Protein AF-G3EQ66-F1 (afdb_monomer)

Organism: Microtus arvalis (NCBI:txid47230)

Structure (mmCIF, N/CA/C/O backbone):
data_AF-G3EQ66-F1
#
_entry.id   AF-G3EQ66-F1
#
loop_
_atom_site.group_PDB
_atom_site.id
_atom_site.type_symbol
_atom_site.label_atom_id
_atom_site.label_alt_id
_atom_site.label_comp_id
_atom_site.label_asym_id
_atom_site.label_entity_id
_atom_site.label_seq_id
_atom_site.pdbx_PDB_ins_code
_atom_site.Cartn_x
_atom_site.Cartn_y
_atom_site.Cartn_z
_atom_site.occupancy
_atom_site.B_iso_or_equiv
_atom_site.auth_seq_id
_atom_site.auth_comp_id
_atom_site.auth_asym_id
_atom_site.auth_atom_id
_atom_site.pdbx_PDB_model_num
ATOM 1 N N . VAL A 1 1 ? -17.341 16.687 10.532 1.00 65.81 1 VAL A N 1
ATOM 2 C CA . VAL A 1 1 ? -16.491 15.711 11.253 1.00 65.81 1 VAL A CA 1
ATOM 3 C C . VAL A 1 1 ? -16.289 14.460 10.407 1.00 65.81 1 VAL A C 1
ATOM 5 O O . VAL A 1 1 ? -15.207 14.337 9.865 1.00 65.81 1 VAL A O 1
ATOM 8 N N . VAL A 1 2 ? -17.325 13.648 10.142 1.00 79.19 2 VAL A N 1
ATOM 9 C CA . VAL A 1 2 ? -17.223 12.411 9.323 1.00 79.19 2 VAL A CA 1
ATOM 10 C C . VAL A 1 2 ? -16.559 12.620 7.951 1.00 79.19 2 VAL A C 1
ATOM 12 O O . VAL A 1 2 ? -15.586 11.943 7.639 1.00 79.19 2 VAL A O 1
ATOM 15 N N . ILE A 1 3 ? -17.031 13.592 7.158 1.00 85.88 3 ILE A N 1
ATOM 16 C CA . ILE A 1 3 ? -16.453 13.891 5.830 1.00 85.88 3 ILE A CA 1
ATOM 17 C C . ILE A 1 3 ? -14.982 14.320 5.946 1.00 85.88 3 ILE A C 1
ATOM 19 O O . ILE A 1 3 ? -14.160 13.924 5.131 1.00 85.88 3 ILE A O 1
ATOM 23 N N . GLY A 1 4 ? -14.640 15.087 6.987 1.00 91.62 4 GLY A N 1
ATOM 24 C CA . GLY A 1 4 ? -13.275 15.567 7.207 1.00 91.62 4 GLY A CA 1
ATOM 25 C C . GLY A 1 4 ? -12.301 14.425 7.481 1.00 91.62 4 GLY A C 1
ATOM 26 O O . GLY A 1 4 ? -11.287 14.323 6.803 1.00 91.62 4 GLY A O 1
ATOM 27 N N . SER A 1 5 ? -12.641 13.521 8.406 1.00 92.50 5 SER A N 1
ATOM 28 C CA . SER A 1 5 ? -11.792 12.365 8.722 1.00 92.50 5 SER A CA 1
ATOM 29 C C . SER A 1 5 ? -11.633 11.417 7.525 1.00 92.50 5 SER A C 1
ATOM 31 O O . SER A 1 5 ? -10.549 10.877 7.315 1.00 92.50 5 SER A O 1
ATOM 33 N N . GLY A 1 6 ? -12.686 11.246 6.715 1.00 95.62 6 GLY A N 1
ATOM 34 C CA . GLY A 1 6 ? -12.624 10.469 5.474 1.00 95.62 6 GLY A CA 1
ATOM 35 C C . GLY A 1 6 ? -11.639 11.054 4.459 1.00 95.62 6 GLY A C 1
ATOM 36 O O . GLY A 1 6 ? -10.750 10.339 4.004 1.00 95.62 6 GLY A O 1
ATOM 37 N N . LEU A 1 7 ? -11.745 12.357 4.176 1.00 96.69 7 LEU A N 1
ATOM 38 C CA . LEU A 1 7 ? -10.842 13.057 3.254 1.00 96.69 7 LEU A CA 1
ATOM 39 C C . LEU A 1 7 ? -9.388 13.023 3.741 1.00 96.69 7 LEU A C 1
ATOM 41 O O . LEU A 1 7 ? -8.489 12.719 2.969 1.00 96.69 7 LEU A O 1
ATOM 45 N N . THR A 1 8 ? -9.140 13.257 5.033 1.00 97.12 8 THR A N 1
ATOM 46 C CA . THR A 1 8 ? -7.769 13.206 5.569 1.00 97.12 8 THR A CA 1
ATOM 47 C C . THR A 1 8 ? -7.164 11.802 5.481 1.00 97.12 8 THR A C 1
ATOM 49 O O . THR A 1 8 ? -5.968 11.667 5.232 1.00 97.12 8 THR A O 1
ATOM 52 N N . MET A 1 9 ? -7.961 10.745 5.675 1.00 98.00 9 MET A N 1
ATOM 53 C CA . MET A 1 9 ? -7.466 9.376 5.507 1.00 98.00 9 MET A CA 1
ATOM 54 C C . MET A 1 9 ? -7.151 9.082 4.038 1.00 98.00 9 MET A C 1
ATOM 56 O O . MET A 1 9 ? -6.113 8.496 3.745 1.00 98.00 9 MET A O 1
ATOM 60 N N . GLU A 1 10 ? -8.021 9.508 3.122 1.00 97.75 10 GLU A N 1
ATOM 61 C CA . GLU A 1 10 ? -7.807 9.390 1.678 1.00 97.75 10 GLU A CA 1
ATOM 62 C C . GLU A 1 10 ? -6.512 10.084 1.236 1.00 97.75 10 GLU A C 1
ATOM 64 O O . GLU A 1 10 ? -5.686 9.462 0.569 1.00 97.75 10 GLU A O 1
ATOM 69 N N . GLU A 1 11 ? -6.274 11.315 1.691 1.00 97.56 11 GLU A N 1
ATOM 70 C CA . GLU A 1 11 ? -5.025 12.044 1.439 1.00 97.56 11 GLU A CA 1
ATOM 71 C C . GLU A 1 11 ? -3.794 11.263 1.921 1.00 97.56 11 GLU A C 1
ATOM 73 O O . GLU A 1 11 ? -2.813 11.145 1.190 1.00 97.56 11 GLU A O 1
ATOM 78 N N . MET A 1 12 ? -3.840 10.685 3.128 1.00 97.94 12 MET A N 1
ATOM 79 C CA . MET A 1 12 ? -2.727 9.883 3.652 1.00 97.94 12 MET A CA 1
ATOM 80 C C . MET A 1 12 ? -2.496 8.599 2.848 1.00 97.94 12 MET A C 1
ATOM 82 O O . MET A 1 12 ? -1.346 8.195 2.668 1.00 97.94 12 MET A O 1
ATOM 86 N N . ILE A 1 13 ? -3.564 7.954 2.368 1.00 98.44 13 ILE A N 1
ATOM 87 C CA . ILE A 1 13 ? -3.478 6.754 1.524 1.00 98.44 13 ILE A CA 1
ATOM 88 C C . ILE A 1 13 ? -2.739 7.069 0.228 1.00 98.44 13 ILE A C 1
ATOM 90 O O . ILE A 1 13 ? -1.791 6.356 -0.103 1.00 98.44 13 ILE A O 1
ATOM 94 N N . PHE A 1 14 ? -3.140 8.129 -0.475 1.00 97.81 14 PHE A N 1
ATOM 95 C CA . PHE A 1 14 ? -2.478 8.525 -1.716 1.00 97.81 14 PHE A CA 1
ATOM 96 C C . PHE A 1 14 ? -1.046 9.003 -1.468 1.00 97.81 14 PHE A C 1
ATOM 98 O O . PHE A 1 14 ? -0.145 8.561 -2.170 1.00 97.81 14 PHE A O 1
ATOM 105 N N . GLU A 1 15 ? -0.789 9.766 -0.399 1.00 97.06 15 GLU A N 1
ATOM 106 C CA . GLU A 1 15 ? 0.575 10.170 -0.030 1.00 97.06 15 GLU A CA 1
ATOM 107 C C . GLU A 1 15 ? 1.502 8.958 0.162 1.00 97.06 15 GLU A C 1
ATOM 109 O O . GLU A 1 15 ? 2.620 8.953 -0.359 1.00 97.06 15 GLU A O 1
ATOM 114 N N . VAL A 1 16 ? 1.052 7.907 0.861 1.00 98.12 16 VAL A N 1
ATOM 115 C CA . VAL A 1 16 ? 1.840 6.674 1.030 1.00 98.12 16 VAL A CA 1
ATOM 116 C C . VAL A 1 16 ? 2.021 5.934 -0.294 1.00 98.12 16 VAL A C 1
ATOM 118 O O . VAL A 1 16 ? 3.128 5.473 -0.585 1.00 98.12 16 VAL A O 1
ATOM 121 N N . ALA A 1 17 ? 0.953 5.813 -1.083 1.00 98.25 17 ALA A N 1
ATOM 122 C CA . ALA A 1 17 ? 0.974 5.122 -2.365 1.00 98.25 17 ALA A CA 1
ATOM 123 C C . ALA A 1 17 ? 1.969 5.783 -3.340 1.00 98.25 17 ALA A C 1
ATOM 125 O O . ALA A 1 17 ? 2.845 5.108 -3.886 1.00 98.25 17 ALA A O 1
ATOM 126 N N . ASP A 1 18 ? 1.898 7.105 -3.483 1.00 96.62 1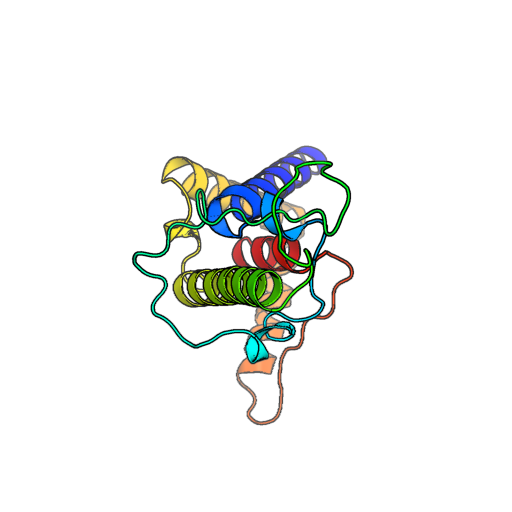8 ASP A N 1
ATOM 127 C CA . ASP A 1 18 ? 2.751 7.891 -4.372 1.00 96.62 18 ASP A CA 1
ATOM 128 C C . ASP A 1 18 ? 4.202 7.932 -3.906 1.00 96.62 18 ASP A C 1
ATOM 130 O O . ASP A 1 18 ? 5.120 7.692 -4.690 1.00 96.62 18 ASP A O 1
ATOM 134 N N . THR A 1 19 ? 4.421 8.218 -2.621 1.00 96.25 19 THR A N 1
ATOM 135 C CA . THR A 1 19 ? 5.769 8.493 -2.101 1.00 96.25 19 THR A CA 1
ATOM 136 C C . THR A 1 19 ? 6.589 7.221 -1.919 1.00 96.25 19 THR A C 1
ATOM 138 O O . THR A 1 19 ? 7.813 7.244 -2.058 1.00 96.25 19 THR A O 1
ATOM 141 N N . HIS A 1 20 ? 5.940 6.109 -1.566 1.00 96.94 20 HIS A N 1
ATOM 142 C CA . HIS A 1 20 ? 6.645 4.900 -1.137 1.00 96.94 20 HIS A CA 1
ATOM 143 C C . HIS A 1 20 ? 6.349 3.671 -1.986 1.00 96.94 20 HIS A C 1
ATOM 145 O O . HIS A 1 20 ? 7.168 2.755 -1.994 1.00 96.94 20 HIS A O 1
ATOM 151 N N . LEU A 1 21 ? 5.207 3.616 -2.674 1.00 98.06 21 LEU A N 1
ATOM 152 C CA . LEU A 1 21 ? 4.751 2.399 -3.349 1.00 98.06 21 LEU A CA 1
ATOM 153 C C . LEU A 1 21 ? 4.653 2.552 -4.871 1.00 98.06 21 LEU A C 1
ATOM 155 O O . LEU A 1 21 ? 4.019 1.725 -5.518 1.00 98.06 21 LEU A O 1
ATOM 159 N N . PHE A 1 22 ? 5.323 3.560 -5.437 1.00 97.75 22 PHE A N 1
ATOM 160 C CA . PHE A 1 22 ? 5.433 3.767 -6.884 1.00 97.75 22 PHE A CA 1
ATOM 161 C C . PHE A 1 22 ? 4.078 3.926 -7.587 1.00 97.75 22 PHE A C 1
ATOM 163 O O . PHE A 1 22 ? 3.950 3.538 -8.743 1.00 97.75 22 PHE A O 1
ATOM 170 N N . PHE A 1 23 ? 3.059 4.478 -6.920 1.00 97.38 23 PHE A N 1
ATOM 171 C CA . PHE A 1 23 ? 1.719 4.545 -7.511 1.00 97.38 23 PHE A CA 1
ATOM 172 C C . PHE A 1 23 ? 1.691 5.315 -8.838 1.00 97.38 23 PHE A C 1
ATOM 174 O O . PHE A 1 23 ? 1.184 4.778 -9.814 1.00 97.38 23 PHE A O 1
ATOM 181 N N . ASN A 1 24 ? 2.364 6.468 -8.923 1.00 95.31 24 ASN A N 1
ATOM 182 C CA . ASN A 1 24 ? 2.529 7.211 -10.183 1.00 95.31 24 ASN A CA 1
ATOM 183 C C . ASN A 1 24 ? 3.107 6.375 -11.343 1.00 95.31 24 ASN A C 1
ATOM 185 O O . ASN A 1 24 ? 2.770 6.606 -12.500 1.00 95.31 24 ASN A O 1
ATOM 189 N N . ASP A 1 25 ? 3.989 5.415 -11.048 1.00 95.94 25 ASP A N 1
ATOM 190 C CA . ASP A 1 25 ? 4.565 4.533 -12.066 1.00 95.94 25 ASP A CA 1
ATOM 191 C C . ASP A 1 25 ? 3.605 3.379 -12.408 1.00 95.94 25 ASP A C 1
ATOM 193 O O . ASP A 1 25 ? 3.556 2.925 -13.549 1.00 95.94 25 ASP A O 1
ATOM 197 N N . LEU A 1 26 ? 2.870 2.873 -11.415 1.00 97.00 26 LEU A N 1
ATOM 198 C CA . LEU A 1 26 ? 2.124 1.615 -11.493 1.00 97.00 26 LEU A CA 1
ATOM 199 C C . LEU A 1 26 ? 0.630 1.779 -11.805 1.00 97.00 26 LEU A C 1
ATOM 201 O O . LEU A 1 26 ? -0.005 0.790 -12.152 1.00 97.00 26 LEU A O 1
ATOM 205 N N . GLU A 1 27 ? 0.067 2.985 -11.718 1.00 95.50 27 GLU A N 1
ATOM 206 C CA . GLU A 1 27 ? -1.376 3.241 -11.865 1.00 95.50 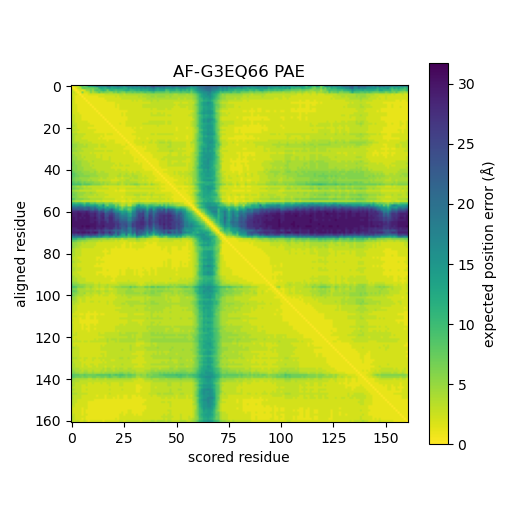27 GLU A CA 1
ATOM 207 C C . GLU A 1 27 ? -1.960 2.689 -13.179 1.00 95.50 27 GLU A C 1
ATOM 209 O O . GLU A 1 27 ? -3.003 2.036 -13.182 1.00 95.50 2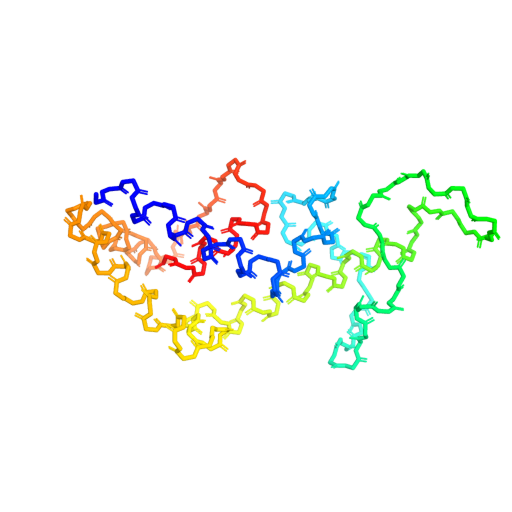7 GLU A O 1
ATOM 214 N N . GLU A 1 28 ? -1.274 2.903 -14.304 1.00 93.31 28 GLU A N 1
ATOM 215 C CA . GLU A 1 28 ? -1.748 2.464 -15.626 1.00 93.31 28 GLU A CA 1
ATOM 216 C C . GLU A 1 28 ? -1.419 0.995 -15.944 1.00 93.31 28 GLU A C 1
ATOM 218 O O . GLU A 1 28 ? -1.903 0.445 -16.935 1.00 93.31 28 GLU A O 1
ATOM 223 N N . CYS A 1 29 ? -0.605 0.344 -15.111 1.00 94.38 29 CYS A N 1
ATOM 224 C CA . CYS A 1 29 ? -0.175 -1.042 -15.286 1.00 94.38 29 CYS A CA 1
ATOM 225 C C . CYS A 1 29 ? -0.357 -1.875 -14.009 1.00 94.38 29 CYS A C 1
ATOM 227 O O . CYS A 1 29 ? 0.451 -2.762 -13.713 1.00 94.38 29 CYS A O 1
ATOM 229 N N . ASP A 1 30 ? -1.438 -1.598 -13.274 1.00 95.00 30 ASP A N 1
ATOM 230 C CA . ASP A 1 30 ? -1.755 -2.274 -12.019 1.00 95.00 30 ASP A CA 1
ATOM 231 C C . ASP A 1 30 ? -1.914 -3.795 -12.197 1.00 95.00 30 ASP A C 1
ATOM 233 O O . ASP A 1 30 ? -2.284 -4.291 -13.266 1.00 95.00 30 ASP A O 1
ATOM 237 N N . GLN A 1 31 ? -1.636 -4.542 -11.132 1.00 96.94 31 GLN A N 1
ATOM 238 C CA . GLN A 1 31 ? -1.673 -6.005 -11.110 1.00 96.94 31 GLN A CA 1
ATOM 239 C C . GLN A 1 31 ? -2.720 -6.498 -10.117 1.00 96.94 31 GLN A C 1
ATOM 241 O O . GLN A 1 31 ? -3.049 -5.822 -9.146 1.00 96.94 31 GLN A O 1
ATOM 246 N N . VAL A 1 32 ? -3.230 -7.712 -10.329 1.00 97.06 32 VAL A N 1
ATOM 247 C CA . VAL A 1 32 ? -4.240 -8.301 -9.437 1.00 97.06 32 VAL A CA 1
ATOM 248 C C . VAL A 1 32 ? -3.588 -8.814 -8.151 1.00 97.06 32 VAL A C 1
ATOM 250 O O . VAL A 1 32 ? -4.174 -8.723 -7.070 1.00 97.06 32 VAL A O 1
ATOM 253 N N . HIS A 1 33 ? -2.362 -9.326 -8.250 1.00 97.50 33 HIS A N 1
ATOM 254 C CA . HIS A 1 33 ? -1.568 -9.816 -7.135 1.00 97.50 33 HIS A CA 1
ATOM 255 C C . HIS A 1 33 ? -0.106 -9.354 -7.244 1.00 97.50 33 HIS A C 1
ATOM 257 O O . HIS A 1 33 ? 0.465 -9.251 -8.326 1.00 97.50 33 HIS A O 1
ATOM 263 N N . VAL A 1 34 ? 0.542 -9.123 -6.096 1.00 96.88 34 VAL A N 1
ATOM 264 C CA . VAL A 1 34 ? 1.913 -8.569 -6.019 1.00 96.88 34 VAL A CA 1
ATOM 265 C C . VAL A 1 34 ? 2.983 -9.467 -6.663 1.00 96.88 34 VAL A C 1
ATOM 267 O O . VAL A 1 34 ? 4.070 -9.005 -6.991 1.00 96.88 34 VAL A O 1
ATOM 270 N N . GLU A 1 35 ? 2.674 -10.750 -6.851 1.00 96.19 35 GLU A N 1
ATOM 271 C CA . GLU A 1 35 ? 3.571 -11.750 -7.451 1.00 96.19 35 GLU A CA 1
ATOM 272 C C . GLU A 1 35 ? 3.307 -12.006 -8.944 1.00 96.19 35 GLU A C 1
ATOM 274 O O . GLU A 1 35 ? 4.021 -12.810 -9.540 1.00 96.19 35 GLU A O 1
ATOM 279 N N . ASP A 1 36 ? 2.310 -11.363 -9.563 1.00 97.12 36 ASP A N 1
ATOM 280 C CA . ASP A 1 36 ? 1.882 -11.700 -10.935 1.00 97.12 36 ASP A CA 1
ATOM 281 C C . ASP A 1 36 ? 2.996 -11.519 -11.978 1.00 97.12 36 ASP A C 1
ATOM 283 O O . ASP A 1 36 ? 3.048 -12.242 -12.970 1.00 97.12 36 ASP A O 1
ATOM 287 N N . VAL A 1 37 ? 3.926 -10.598 -11.722 1.00 96.19 37 VAL A N 1
ATOM 288 C CA . VAL A 1 37 ? 5.070 -10.288 -12.596 1.00 96.19 37 VAL A CA 1
ATOM 289 C C . VAL A 1 37 ? 6.405 -10.801 -12.047 1.00 96.19 37 VAL A C 1
ATOM 291 O O . VAL A 1 37 ? 7.469 -10.474 -12.568 1.00 96.19 37 VAL A O 1
ATOM 294 N N . ALA A 1 38 ? 6.391 -11.613 -10.984 1.00 95.94 38 ALA A N 1
ATOM 295 C CA . ALA A 1 38 ? 7.616 -12.062 -10.319 1.00 95.94 38 ALA A CA 1
ATOM 296 C C . ALA A 1 38 ? 8.509 -12.940 -11.215 1.00 95.94 38 ALA A C 1
ATOM 298 O O . ALA A 1 38 ? 9.714 -13.016 -10.985 1.00 95.94 38 ALA A O 1
ATOM 299 N N . SER A 1 39 ? 7.950 -13.580 -12.249 1.00 96.81 39 SER A N 1
ATOM 300 C CA . SER A 1 39 ? 8.706 -14.390 -13.214 1.00 96.81 39 SER A CA 1
ATOM 301 C C . SER A 1 39 ? 9.676 -13.589 -14.083 1.00 96.81 39 SER A C 1
ATOM 303 O O . SER A 1 39 ? 10.648 -14.155 -14.580 1.00 96.81 39 SER A O 1
ATOM 305 N N . ASP A 1 40 ? 9.422 -12.294 -14.277 1.00 96.94 40 ASP A N 1
ATOM 306 C CA . ASP A 1 40 ? 10.266 -11.401 -15.079 1.00 96.94 40 ASP A CA 1
ATOM 307 C C . ASP A 1 40 ? 11.406 -10.772 -14.255 1.00 96.94 40 ASP A C 1
ATOM 309 O O . ASP A 1 40 ? 12.335 -10.163 -14.804 1.00 96.94 40 ASP A O 1
ATOM 313 N N . ASP A 1 41 ? 11.363 -10.952 -12.932 1.00 96.50 41 ASP A N 1
ATOM 314 C CA . ASP A 1 41 ? 12.404 -10.540 -12.001 1.00 96.50 41 ASP A CA 1
ATOM 315 C C . ASP A 1 41 ? 13.608 -11.491 -12.063 1.00 96.50 41 ASP A C 1
ATOM 317 O O . ASP A 1 41 ? 13.481 -12.713 -12.028 1.00 96.50 41 ASP A O 1
ATOM 321 N N . ASN A 1 42 ? 14.815 -10.930 -12.110 1.00 96.00 42 ASN A N 1
ATOM 322 C CA . ASN A 1 42 ? 16.062 -11.698 -12.113 1.00 96.00 42 ASN A CA 1
ATOM 323 C C . ASN A 1 42 ? 16.689 -11.861 -10.715 1.00 96.00 42 ASN A C 1
ATOM 325 O O . ASN A 1 42 ? 17.801 -12.375 -10.603 1.00 96.00 42 ASN A O 1
ATOM 329 N N . GLY A 1 43 ? 16.020 -11.390 -9.661 1.00 95.94 43 GLY A N 1
ATOM 330 C CA . GLY A 1 43 ? 16.473 -11.482 -8.276 1.00 95.94 43 GLY A CA 1
ATOM 331 C C . GLY A 1 43 ? 17.643 -10.562 -7.927 1.00 95.94 43 GLY A C 1
ATOM 332 O O . GLY A 1 43 ? 18.263 -10.760 -6.884 1.00 95.94 43 GLY A O 1
ATOM 333 N N . GLN A 1 44 ? 17.976 -9.573 -8.767 1.00 96.38 44 GLN A N 1
ATOM 334 C CA . GLN A 1 44 ? 19.078 -8.661 -8.454 1.00 96.38 44 GLN A CA 1
ATOM 335 C C . GLN A 1 44 ? 18.791 -7.837 -7.192 1.00 96.38 44 GLN A C 1
ATOM 337 O O . GLN A 1 44 ? 17.639 -7.485 -6.908 1.00 96.38 44 GLN A O 1
ATOM 342 N N . ASP A 1 45 ? 19.845 -7.488 -6.457 1.00 95.31 45 ASP A N 1
ATOM 343 C CA . ASP A 1 45 ? 19.728 -6.561 -5.335 1.00 95.31 45 ASP A CA 1
ATOM 344 C C . ASP A 1 45 ? 19.276 -5.177 -5.828 1.00 95.31 45 ASP A C 1
ATOM 346 O O . ASP A 1 45 ? 19.864 -4.602 -6.743 1.00 95.31 45 ASP A O 1
ATOM 350 N N . LEU A 1 46 ? 18.220 -4.646 -5.209 1.00 95.94 46 LEU A N 1
ATOM 351 C CA . LEU A 1 46 ? 17.638 -3.347 -5.554 1.00 95.94 46 LEU A CA 1
ATOM 352 C C . LEU A 1 46 ? 18.091 -2.232 -4.605 1.00 95.94 46 LEU A C 1
ATOM 354 O O . LEU A 1 46 ? 17.599 -1.111 -4.710 1.00 95.94 46 LEU A O 1
ATOM 358 N N . SER A 1 47 ? 19.009 -2.503 -3.671 1.00 93.06 47 SER A N 1
ATOM 359 C CA . SER A 1 47 ? 19.449 -1.515 -2.673 1.00 93.06 47 SER A CA 1
ATOM 360 C C . SER A 1 47 ? 20.113 -0.286 -3.303 1.00 93.06 47 SER A C 1
ATOM 362 O O . SER A 1 47 ? 19.922 0.823 -2.812 1.00 93.06 47 SER A O 1
ATOM 364 N N . ASN A 1 48 ? 20.833 -0.474 -4.415 1.00 94.56 48 ASN A N 1
ATOM 365 C CA . ASN A 1 48 ? 21.478 0.598 -5.186 1.00 94.56 48 ASN A CA 1
ATOM 366 C C . ASN A 1 48 ? 20.798 0.854 -6.545 1.00 94.56 48 ASN A C 1
ATOM 368 O O . ASN A 1 48 ? 21.358 1.547 -7.395 1.00 94.56 48 ASN A O 1
ATOM 372 N N . TYR A 1 49 ? 19.619 0.271 -6.780 1.00 97.00 49 TYR A N 1
ATOM 373 C CA . TYR A 1 49 ? 18.893 0.443 -8.033 1.00 97.00 49 TYR A CA 1
ATOM 374 C C . TYR A 1 49 ? 18.169 1.795 -8.053 1.00 97.00 49 TYR A C 1
ATOM 376 O O . TYR A 1 49 ? 17.408 2.122 -7.143 1.00 97.00 49 TYR A O 1
ATOM 384 N N . SER A 1 50 ? 18.396 2.585 -9.104 1.00 96.19 50 SER A N 1
ATOM 385 C CA . SER A 1 50 ? 17.817 3.924 -9.240 1.00 96.19 50 SER A CA 1
ATOM 386 C C . SER A 1 50 ? 16.526 3.890 -10.059 1.00 96.19 50 SER A C 1
ATOM 388 O O . SER A 1 50 ? 16.551 4.044 -11.279 1.00 96.19 50 SER A O 1
ATOM 390 N N . PHE A 1 51 ? 15.390 3.710 -9.379 1.00 96.69 51 PHE A N 1
ATOM 391 C CA . PHE A 1 51 ? 14.062 3.680 -10.011 1.00 96.69 51 PHE A CA 1
ATOM 392 C C . PHE A 1 51 ? 13.703 4.983 -10.734 1.00 96.69 51 PHE A C 1
ATOM 394 O O . PHE A 1 51 ? 13.047 4.948 -11.765 1.00 96.69 51 PHE A O 1
ATOM 401 N N . SER A 1 52 ? 14.164 6.134 -10.238 1.00 94.62 52 SER A N 1
ATOM 402 C CA . SER A 1 52 ? 13.863 7.443 -10.835 1.00 94.62 52 SER A CA 1
ATOM 403 C C . SER A 1 52 ? 14.560 7.688 -12.175 1.00 94.62 52 SER A C 1
ATOM 405 O O . SER A 1 52 ? 14.178 8.595 -12.910 1.00 94.62 52 SER A O 1
ATOM 407 N N . THR A 1 53 ? 15.594 6.910 -12.500 1.00 95.06 53 THR A N 1
ATOM 408 C CA . THR A 1 53 ? 16.408 7.094 -13.711 1.00 95.06 53 THR A CA 1
ATOM 409 C C . THR A 1 53 ? 16.487 5.833 -14.567 1.00 95.06 53 THR A C 1
ATOM 411 O O . THR A 1 53 ? 17.302 5.777 -15.485 1.00 95.06 53 THR A O 1
ATOM 414 N N . ASP A 1 54 ? 15.683 4.806 -14.280 1.00 94.94 54 ASP A N 1
ATOM 415 C CA . ASP A 1 54 ? 15.715 3.540 -15.020 1.00 94.94 54 ASP A CA 1
ATOM 416 C C . ASP A 1 54 ? 14.948 3.582 -16.353 1.00 94.94 54 ASP A C 1
ATOM 418 O O . ASP A 1 54 ? 14.966 2.613 -17.117 1.00 94.94 54 ASP A O 1
ATOM 422 N N . GLY A 1 55 ? 14.299 4.710 -16.653 1.00 92.88 55 GLY A N 1
ATOM 423 C CA . GLY A 1 55 ? 13.563 4.934 -17.894 1.00 92.88 55 GLY A CA 1
ATOM 424 C C . GLY A 1 55 ? 12.266 4.131 -17.997 1.00 92.88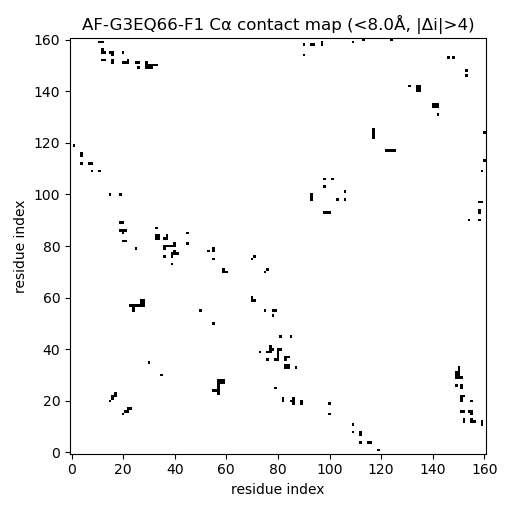 55 GLY A C 1
ATOM 425 O O . GLY A 1 55 ? 11.777 3.917 -19.105 1.00 92.88 55 GLY A O 1
ATOM 426 N N . PHE A 1 56 ? 11.727 3.638 -16.881 1.00 94.12 56 PHE A N 1
ATOM 427 C CA . PHE A 1 56 ? 10.391 3.057 -16.854 1.00 94.12 56 PHE A CA 1
ATOM 428 C C . PHE A 1 56 ? 9.313 4.113 -17.140 1.00 94.12 56 PHE A C 1
ATOM 430 O O . PHE A 1 56 ? 9.456 5.285 -16.798 1.00 94.12 56 PHE A O 1
ATOM 437 N N . SER A 1 57 ? 8.222 3.678 -17.766 1.00 87.69 57 SER A N 1
ATOM 438 C CA . SER A 1 57 ? 7.030 4.484 -18.014 1.00 87.69 57 SER A CA 1
ATOM 439 C C . SER A 1 57 ? 5.810 3.580 -17.857 1.00 87.69 57 SER A C 1
ATOM 441 O O . SER A 1 57 ? 5.769 2.508 -18.471 1.00 87.69 57 SER A O 1
ATOM 443 N N . GLY A 1 58 ? 4.867 3.997 -17.004 1.00 78.44 58 GLY A N 1
ATOM 444 C CA . GLY A 1 58 ? 3.632 3.261 -16.702 1.00 78.44 58 GLY A CA 1
ATOM 445 C C . GLY A 1 58 ? 2.667 3.185 -17.884 1.00 78.44 58 GLY A C 1
ATOM 446 O O . GLY A 1 58 ? 1.954 2.196 -18.041 1.00 78.44 58 GLY A O 1
ATOM 447 N N . SER A 1 59 ? 2.725 4.173 -18.779 1.00 67.88 59 SER A N 1
ATOM 448 C CA . SER A 1 59 ? 1.991 4.163 -20.038 1.00 67.88 59 SER A CA 1
ATOM 449 C C . SER A 1 59 ? 2.637 3.181 -21.005 1.00 67.88 59 SER A C 1
ATOM 451 O O . SER A 1 59 ? 3.619 3.486 -21.684 1.00 67.88 59 SER A O 1
ATOM 453 N N . GLY A 1 60 ? 2.053 1.992 -21.114 1.00 58.34 60 GLY A N 1
ATOM 454 C CA . GLY A 1 60 ? 2.415 0.964 -22.092 1.00 58.34 60 GLY A CA 1
ATOM 455 C C 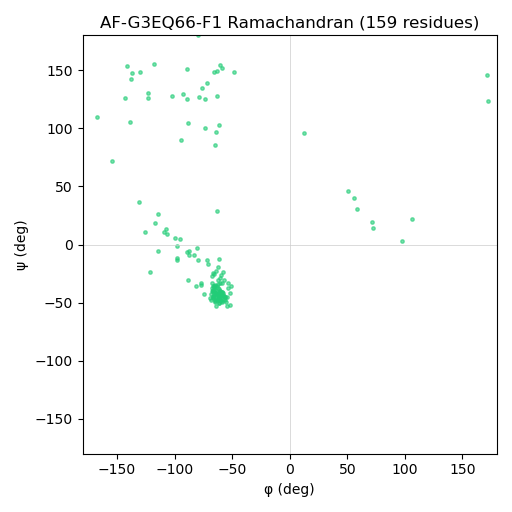. GLY A 1 60 ? 2.201 1.353 -23.568 1.00 58.34 60 GLY A C 1
ATOM 456 O O . GLY A 1 60 ? 1.957 0.474 -24.389 1.00 58.34 60 GLY A O 1
ATOM 457 N N . GLY A 1 61 ? 2.283 2.637 -23.945 1.00 46.00 61 GLY A N 1
ATOM 458 C CA . GLY A 1 61 ? 2.273 3.071 -25.341 1.00 46.00 61 GLY A CA 1
ATOM 459 C C . GLY A 1 61 ? 2.172 4.585 -25.575 1.00 46.00 61 GLY A C 1
ATOM 460 O O . GLY A 1 61 ? 1.417 5.285 -24.910 1.00 46.00 61 GLY A O 1
ATOM 461 N N . SER A 1 62 ? 2.838 5.031 -26.652 1.00 40.50 62 SER A N 1
ATOM 462 C CA . SER A 1 62 ? 2.590 6.265 -27.442 1.00 40.50 62 SER A CA 1
ATOM 463 C C . SER A 1 62 ? 3.553 7.458 -27.311 1.00 40.50 62 SER A C 1
ATOM 465 O O . SER A 1 62 ? 3.207 8.567 -27.717 1.00 40.50 62 SER A O 1
ATOM 467 N N . GLY A 1 63 ? 4.799 7.260 -26.874 1.00 40.12 63 GLY A N 1
ATOM 468 C CA . GLY A 1 63 ? 5.863 8.257 -27.061 1.00 40.12 63 GLY A CA 1
ATOM 469 C C . GLY A 1 63 ? 6.589 8.074 -28.397 1.00 40.12 63 GLY A C 1
ATOM 470 O O . GLY A 1 63 ? 7.409 7.171 -28.527 1.00 40.12 63 GLY A O 1
ATOM 471 N N . HIS A 1 64 ? 6.320 8.925 -29.394 1.00 38.34 64 HIS A N 1
ATOM 472 C CA . HIS A 1 64 ? 7.119 9.023 -30.625 1.00 38.34 64 HIS A CA 1
ATOM 473 C C . HIS A 1 64 ? 8.538 9.528 -30.295 1.00 38.34 64 HIS A C 1
ATOM 475 O O . HIS A 1 64 ? 8.815 10.723 -30.353 1.00 38.34 64 HIS A O 1
ATOM 481 N N . GLY A 1 65 ? 9.437 8.616 -29.930 1.00 37.19 65 GLY A N 1
ATOM 482 C CA . GLY A 1 65 ? 10.844 8.894 -29.655 1.00 37.19 65 GLY A CA 1
ATOM 483 C C . GLY A 1 65 ? 11.711 7.791 -30.243 1.00 37.19 65 GLY A C 1
ATOM 484 O O . GLY A 1 65 ? 11.747 6.668 -29.759 1.00 37.19 65 GLY A O 1
ATOM 485 N N . SER A 1 66 ? 12.372 8.106 -31.343 1.00 40.69 66 SER A N 1
ATOM 486 C CA . SER A 1 66 ? 13.201 7.219 -32.149 1.00 40.69 66 SER A CA 1
ATOM 487 C C . SER A 1 66 ? 14.446 6.697 -31.412 1.00 40.69 66 SER A C 1
ATOM 489 O O . SER A 1 66 ? 15.484 7.353 -31.445 1.00 40.69 66 SER A O 1
ATOM 491 N N . SER A 1 67 ? 14.377 5.492 -30.834 1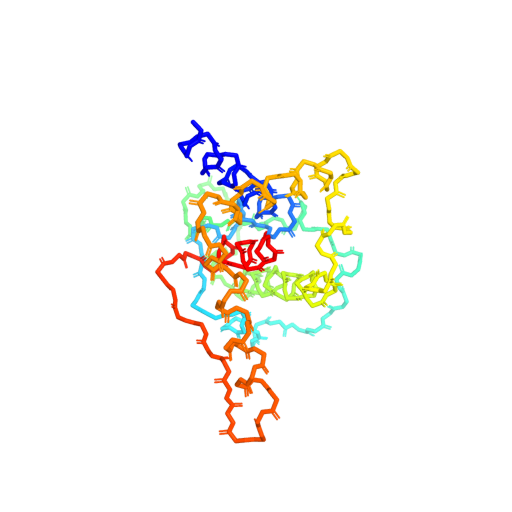.00 39.16 67 SER A N 1
ATOM 492 C CA . SER A 1 67 ? 15.517 4.563 -30.697 1.00 39.16 67 SER A CA 1
ATOM 493 C C . SER A 1 67 ? 15.076 3.144 -30.279 1.00 39.16 67 SER A C 1
ATOM 495 O O . SER A 1 67 ? 14.644 2.891 -29.166 1.00 39.16 67 SER A O 1
ATOM 497 N N . VAL A 1 68 ? 15.196 2.215 -31.233 1.00 42.81 68 VAL A N 1
ATOM 498 C CA . VAL A 1 68 ? 15.360 0.748 -31.129 1.00 42.81 68 VAL A CA 1
ATOM 499 C C . VAL A 1 68 ? 15.119 0.100 -29.748 1.00 42.81 68 VAL A C 1
ATOM 501 O O . VAL A 1 68 ? 16.035 -0.060 -28.947 1.00 42.81 68 VAL A O 1
ATOM 504 N N . GLY A 1 69 ? 13.903 -0.409 -29.547 1.00 44.28 69 GLY A N 1
ATOM 505 C CA . GLY A 1 69 ? 13.558 -1.385 -28.512 1.00 44.28 69 GLY A CA 1
ATOM 506 C C . GLY A 1 69 ? 12.045 -1.579 -28.469 1.00 44.28 69 GLY A C 1
ATOM 507 O O . GLY A 1 69 ? 11.313 -0.607 -28.342 1.00 44.28 69 GLY A O 1
ATOM 508 N N . VAL A 1 70 ? 11.554 -2.809 -28.629 1.00 41.59 70 VAL A N 1
ATOM 509 C CA . VAL A 1 70 ? 10.118 -3.123 -28.534 1.00 41.59 70 VAL A CA 1
ATOM 510 C C . VAL A 1 70 ? 9.646 -2.775 -27.113 1.00 41.59 70 VAL A C 1
ATOM 512 O O . VAL A 1 70 ? 9.965 -3.481 -26.158 1.00 41.59 70 VAL A O 1
ATOM 515 N N . GLN A 1 71 ? 8.964 -1.638 -26.963 1.00 55.22 71 GLN A N 1
ATOM 516 C CA . GLN A 1 71 ? 8.420 -1.117 -25.704 1.00 55.22 71 GLN A CA 1
ATOM 517 C C . GLN A 1 71 ? 7.189 -1.955 -25.313 1.00 55.22 71 GLN A C 1
ATOM 519 O O . GLN A 1 71 ? 6.308 -2.164 -26.142 1.00 55.22 71 GLN A O 1
ATOM 524 N N . GLY A 1 72 ? 7.192 -2.514 -24.095 1.00 61.59 72 GLY A N 1
ATOM 525 C CA . GLY A 1 72 ? 6.416 -3.713 -23.716 1.00 61.59 72 GLY A CA 1
ATOM 526 C C . GLY A 1 72 ? 7.235 -5.018 -23.761 1.00 61.59 72 GLY A C 1
ATOM 527 O O . GLY A 1 72 ? 6.709 -6.106 -23.549 1.00 61.59 72 GLY A O 1
ATOM 528 N N . GLY A 1 73 ? 8.533 -4.923 -24.061 1.00 79.06 73 GLY A N 1
ATOM 529 C CA . GLY A 1 73 ? 9.457 -6.051 -24.081 1.00 79.06 73 GLY A CA 1
ATOM 530 C C . GLY A 1 73 ? 9.967 -6.472 -22.700 1.00 79.06 73 GLY A C 1
ATOM 531 O O . GLY A 1 73 ? 9.675 -5.863 -21.673 1.00 79.06 73 GLY A O 1
ATOM 532 N N . VAL A 1 74 ? 10.811 -7.504 -22.704 1.00 87.12 74 VAL A N 1
ATOM 533 C CA . VAL A 1 74 ? 11.372 -8.164 -21.510 1.00 87.12 74 VAL A CA 1
ATOM 534 C C . VAL A 1 74 ? 12.008 -7.188 -20.507 1.00 87.12 74 VAL A C 1
ATOM 536 O O . VAL A 1 74 ? 11.904 -7.390 -19.302 1.00 87.12 74 VAL A O 1
ATOM 539 N N . ASP A 1 75 ? 12.658 -6.118 -20.978 1.00 90.62 75 ASP A N 1
ATOM 540 C CA . ASP A 1 75 ? 13.257 -5.106 -20.094 1.00 90.62 75 ASP A CA 1
ATOM 541 C C . ASP A 1 75 ? 12.205 -4.300 -19.316 1.00 90.62 75 ASP A C 1
ATOM 543 O O . ASP A 1 75 ? 12.373 -4.046 -18.125 1.00 90.62 75 ASP A O 1
ATOM 547 N N . TRP A 1 76 ? 11.091 -3.948 -19.965 1.00 93.81 76 TRP A N 1
ATOM 548 C CA . TRP A 1 76 ? 9.989 -3.237 -19.319 1.00 93.81 76 TRP A CA 1
ATOM 549 C C . TRP A 1 76 ? 9.310 -4.122 -18.268 1.00 93.81 76 TRP A C 1
ATOM 551 O O . TRP A 1 76 ? 9.147 -3.688 -17.130 1.00 93.81 76 TRP A O 1
ATOM 561 N N . MET A 1 77 ? 9.020 -5.384 -18.610 1.00 95.50 77 MET A N 1
ATOM 562 C CA . MET A 1 77 ? 8.450 -6.360 -17.667 1.00 95.50 77 MET A CA 1
ATOM 563 C C . MET A 1 77 ? 9.352 -6.571 -16.449 1.00 95.50 77 MET A C 1
ATOM 565 O O . MET A 1 77 ? 8.884 -6.597 -15.315 1.00 95.50 77 MET A O 1
ATOM 569 N N . ARG A 1 78 ? 10.669 -6.630 -16.658 1.00 96.00 78 ARG A N 1
ATOM 570 C CA . ARG A 1 78 ? 11.639 -6.729 -15.565 1.00 96.00 78 ARG A CA 1
ATOM 571 C C . ARG A 1 78 ? 11.613 -5.504 -14.645 1.00 96.00 78 ARG A C 1
ATOM 573 O O . ARG A 1 78 ? 11.657 -5.651 -13.427 1.00 96.00 78 ARG A O 1
ATOM 580 N N . LYS A 1 79 ? 11.529 -4.294 -15.204 1.00 97.19 79 LYS A N 1
ATOM 581 C CA . LYS A 1 79 ? 11.422 -3.041 -14.430 1.00 97.19 79 LYS A CA 1
ATOM 582 C C . LYS A 1 79 ? 10.104 -2.938 -13.662 1.00 97.19 79 LYS A C 1
ATOM 584 O O . LYS A 1 79 ? 10.100 -2.420 -12.543 1.00 97.19 79 LYS A O 1
ATOM 589 N N . LEU A 1 80 ? 9.016 -3.448 -14.237 1.00 97.19 80 LEU A N 1
ATOM 590 C CA . LEU A 1 80 ? 7.728 -3.599 -13.562 1.00 97.19 80 LEU A CA 1
ATOM 591 C C . LEU A 1 80 ? 7.850 -4.566 -12.375 1.00 97.19 80 LEU A C 1
ATOM 593 O O . LEU A 1 80 ? 7.473 -4.226 -11.253 1.00 97.19 80 LEU A O 1
ATOM 597 N N . ALA A 1 81 ? 8.468 -5.729 -12.592 1.00 97.94 81 ALA A N 1
ATOM 598 C CA . ALA A 1 81 ? 8.708 -6.723 -11.552 1.00 97.94 81 ALA A CA 1
ATOM 599 C C . ALA A 1 81 ? 9.550 -6.169 -10.390 1.00 97.94 81 ALA A C 1
ATOM 601 O O . ALA A 1 81 ? 9.201 -6.372 -9.226 1.00 97.94 81 ALA A O 1
ATOM 602 N N . PHE A 1 82 ? 10.589 -5.373 -10.676 1.00 98.38 82 PHE A N 1
ATOM 603 C CA . PHE A 1 82 ? 11.384 -4.713 -9.633 1.00 98.38 82 PHE A CA 1
ATOM 604 C C . PHE A 1 82 ? 10.563 -3.773 -8.761 1.00 98.38 82 PHE A C 1
ATOM 606 O O . PHE A 1 82 ? 10.768 -3.746 -7.547 1.00 98.38 82 PHE A O 1
ATOM 613 N N . ARG A 1 83 ? 9.629 -3.016 -9.345 1.00 98.31 83 ARG A N 1
ATOM 614 C CA . ARG A 1 83 ? 8.744 -2.125 -8.584 1.00 98.31 83 ARG A CA 1
ATOM 615 C C . ARG A 1 83 ? 7.833 -2.923 -7.664 1.00 98.31 83 ARG A C 1
ATOM 617 O O . ARG A 1 83 ? 7.810 -2.639 -6.471 1.00 98.31 83 ARG A O 1
ATOM 624 N N . TYR A 1 84 ? 7.179 -3.976 -8.155 1.00 98.50 84 TYR A N 1
ATOM 625 C CA . TYR A 1 84 ? 6.323 -4.822 -7.314 1.00 98.50 84 TYR A CA 1
ATOM 626 C C . TYR A 1 84 ? 7.094 -5.578 -6.229 1.00 98.50 84 TYR A C 1
ATOM 628 O O . TYR A 1 84 ? 6.655 -5.614 -5.075 1.00 98.50 84 TYR A O 1
ATOM 636 N N . ARG A 1 85 ? 8.294 -6.091 -6.528 1.00 98.38 85 ARG A N 1
ATOM 637 C CA . ARG A 1 85 ? 9.174 -6.642 -5.491 1.00 98.38 85 ARG A CA 1
ATOM 638 C C . ARG A 1 85 ? 9.541 -5.580 -4.460 1.00 98.38 85 ARG A C 1
ATOM 640 O O . ARG A 1 85 ? 9.521 -5.874 -3.265 1.00 98.38 85 ARG A O 1
ATOM 647 N N . LYS A 1 86 ? 9.833 -4.348 -4.885 1.00 98.12 86 LYS A N 1
ATOM 648 C CA . LYS A 1 86 ? 10.156 -3.265 -3.955 1.00 98.12 86 LYS A CA 1
ATOM 649 C C . LYS A 1 86 ? 8.964 -2.863 -3.090 1.00 98.12 86 LYS A C 1
ATOM 651 O O . LYS A 1 86 ? 9.137 -2.680 -1.888 1.00 98.12 86 LYS A O 1
ATOM 656 N N . VAL A 1 87 ? 7.763 -2.809 -3.663 1.00 98.44 87 VAL A N 1
ATOM 657 C CA . VAL A 1 87 ? 6.498 -2.623 -2.936 1.00 98.44 87 VAL A CA 1
ATOM 658 C C . VAL A 1 87 ? 6.331 -3.705 -1.867 1.00 98.44 87 VAL A C 1
ATOM 660 O O . VAL A 1 87 ? 6.077 -3.376 -0.708 1.00 98.44 87 VAL A O 1
ATOM 663 N N . ARG A 1 88 ? 6.554 -4.981 -2.209 1.00 98.00 88 ARG A N 1
ATOM 664 C CA . ARG A 1 88 ? 6.506 -6.099 -1.252 1.00 98.00 88 ARG A CA 1
ATOM 665 C C . ARG A 1 88 ? 7.535 -5.950 -0.131 1.00 98.00 88 ARG A C 1
ATOM 667 O O . ARG A 1 88 ? 7.174 -6.069 1.035 1.00 98.00 88 ARG A O 1
ATOM 674 N N . GLU A 1 89 ? 8.793 -5.645 -0.460 1.00 97.38 89 GLU A N 1
ATOM 675 C CA . GLU A 1 89 ? 9.860 -5.415 0.529 1.00 97.38 89 GLU A CA 1
ATOM 676 C C . GLU A 1 89 ? 9.496 -4.292 1.514 1.00 97.38 89 GLU A C 1
ATOM 678 O O . GLU A 1 89 ? 9.690 -4.427 2.725 1.00 97.38 89 GLU A O 1
ATOM 683 N N . ILE A 1 90 ? 8.951 -3.185 1.002 1.00 97.56 90 ILE A N 1
ATOM 684 C CA . ILE A 1 90 ? 8.504 -2.046 1.808 1.00 97.56 90 ILE A CA 1
ATOM 685 C C . ILE A 1 90 ? 7.340 -2.457 2.710 1.00 97.56 90 ILE A C 1
ATOM 687 O O . ILE A 1 90 ? 7.380 -2.201 3.916 1.00 97.56 90 ILE A O 1
ATOM 691 N N . TYR A 1 91 ? 6.333 -3.130 2.153 1.00 98.06 91 TYR A N 1
ATOM 692 C CA . TYR A 1 91 ? 5.186 -3.609 2.913 1.00 98.06 91 TYR A CA 1
ATOM 693 C C . TYR A 1 91 ? 5.623 -4.551 4.040 1.00 98.06 91 TYR A C 1
ATOM 695 O O . TYR A 1 91 ? 5.278 -4.330 5.199 1.00 98.06 91 TYR A O 1
ATOM 703 N N . ASP A 1 92 ? 6.451 -5.555 3.751 1.00 97.44 92 ASP A N 1
ATOM 704 C CA . ASP A 1 92 ? 6.914 -6.518 4.752 1.00 97.44 92 ASP A CA 1
ATOM 705 C C . ASP A 1 92 ? 7.731 -5.875 5.870 1.00 97.44 92 ASP A C 1
ATOM 707 O O . ASP A 1 92 ? 7.582 -6.251 7.037 1.00 97.44 92 ASP A O 1
ATOM 711 N N .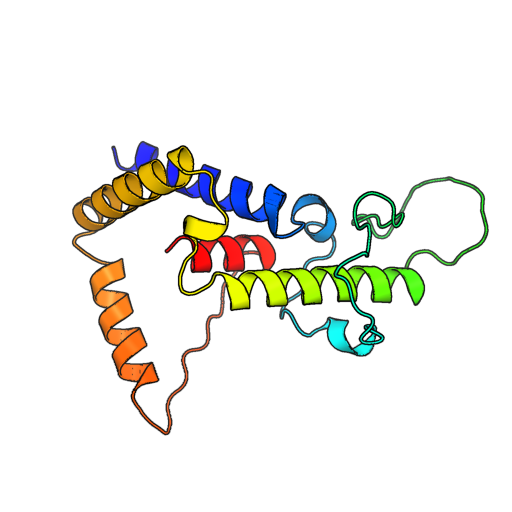 LYS A 1 93 ? 8.552 -4.878 5.533 1.00 97.00 93 LYS A N 1
ATOM 712 C CA . LYS A 1 93 ? 9.343 -4.119 6.503 1.00 97.00 93 LYS A CA 1
ATOM 713 C C . LYS A 1 93 ? 8.476 -3.253 7.420 1.00 97.00 93 LYS A C 1
ATOM 715 O O . LYS A 1 93 ? 8.839 -3.053 8.579 1.00 97.00 93 LYS A O 1
ATOM 720 N N . HIS A 1 94 ? 7.355 -2.731 6.922 1.00 97.38 94 HIS A N 1
ATOM 721 C CA . HIS A 1 94 ? 6.575 -1.698 7.608 1.00 97.38 94 HIS A CA 1
ATOM 722 C C . HIS A 1 94 ? 5.169 -2.123 8.057 1.00 97.38 94 HIS A C 1
ATOM 724 O O . HIS A 1 94 ? 4.545 -1.380 8.810 1.00 97.38 94 HIS A O 1
ATOM 730 N N . LYS A 1 95 ? 4.686 -3.325 7.718 1.00 95.44 95 LYS A N 1
ATOM 731 C CA . LYS A 1 95 ? 3.343 -3.822 8.091 1.00 95.44 95 LYS A CA 1
ATOM 732 C C . LYS A 1 95 ? 3.053 -3.870 9.594 1.00 95.44 95 LYS A C 1
ATOM 734 O O . LYS A 1 95 ? 1.899 -3.824 9.992 1.00 95.44 95 LYS A O 1
ATOM 739 N N . SER A 1 96 ? 4.080 -3.953 10.441 1.00 93.69 96 SER A N 1
ATOM 740 C CA . SER A 1 96 ? 3.941 -3.883 11.906 1.00 93.69 96 SER A CA 1
ATOM 741 C C . SER A 1 96 ? 4.234 -2.495 12.485 1.00 93.69 96 SER A C 1
ATOM 743 O O . SER A 1 96 ? 3.978 -2.251 13.663 1.00 93.69 96 SER A O 1
ATOM 745 N N . ASN A 1 97 ? 4.790 -1.583 11.683 1.00 92.50 97 ASN A N 1
ATOM 746 C CA . ASN A 1 97 ? 5.176 -0.239 12.099 1.00 92.50 97 ASN A CA 1
ATOM 747 C C . ASN A 1 97 ? 5.167 0.733 10.906 1.00 92.50 97 ASN A C 1
ATOM 749 O O . ASN A 1 97 ? 6.216 1.200 10.442 1.00 92.50 97 ASN A O 1
ATOM 753 N N . VAL A 1 98 ? 3.963 1.077 10.441 1.00 93.38 98 VAL A N 1
ATOM 754 C CA . VAL A 1 98 ? 3.768 2.043 9.346 1.00 93.38 98 VAL A CA 1
ATOM 755 C C . VAL A 1 98 ? 4.352 3.418 9.680 1.00 93.38 98 VAL A C 1
ATOM 757 O O . VAL A 1 98 ? 4.811 4.136 8.800 1.00 93.38 98 VAL A O 1
ATOM 760 N N . GLY A 1 99 ? 4.452 3.761 10.970 1.00 91.12 99 GLY A N 1
ATOM 761 C CA . GLY A 1 99 ? 5.073 5.005 11.424 1.00 91.12 99 GLY A CA 1
ATOM 762 C C . GLY A 1 99 ? 6.556 5.143 11.061 1.00 91.12 99 GLY A C 1
ATOM 763 O O . GLY A 1 99 ? 7.087 6.235 11.201 1.00 91.12 99 GLY A O 1
ATOM 764 N N . GLY A 1 100 ? 7.224 4.071 10.618 1.00 92.75 100 GLY A N 1
ATOM 765 C CA . GLY A 1 100 ? 8.576 4.134 10.054 1.00 92.75 100 GLY A CA 1
ATOM 766 C C . GLY A 1 100 ? 8.640 4.596 8.591 1.00 92.75 100 GLY A C 1
ATOM 767 O O . GLY A 1 100 ? 9.736 4.891 8.126 1.00 92.75 100 GLY A O 1
ATOM 768 N N . LEU A 1 101 ? 7.509 4.636 7.876 1.00 93.38 101 LEU A N 1
ATOM 769 C CA . LEU A 1 101 ? 7.400 5.233 6.534 1.00 93.38 101 LEU A CA 1
ATOM 770 C C . LEU A 1 101 ? 7.080 6.726 6.598 1.00 93.38 101 LEU A C 1
ATOM 772 O O . LEU A 1 101 ? 7.478 7.487 5.727 1.00 93.38 101 LEU A O 1
ATOM 776 N N . LEU A 1 102 ? 6.367 7.141 7.642 1.00 96.00 102 LEU A N 1
ATOM 777 C CA . LEU A 1 102 ? 5.832 8.489 7.766 1.00 96.00 102 LEU A CA 1
ATOM 778 C C . LEU A 1 102 ? 6.822 9.433 8.451 1.00 96.00 102 LEU A C 1
ATOM 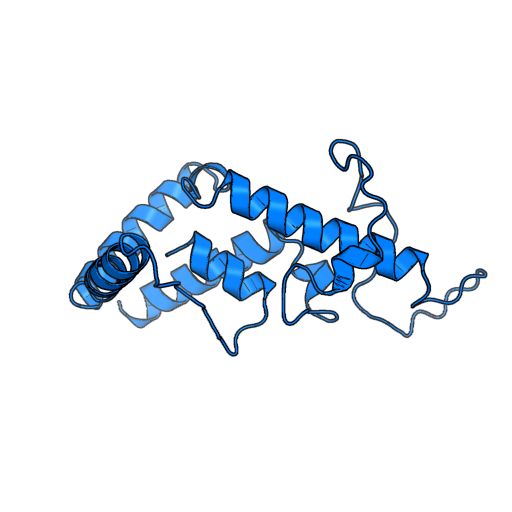780 O O . LEU A 1 102 ? 7.581 9.035 9.338 1.00 96.00 102 LEU A O 1
ATOM 784 N N . SER A 1 103 ? 6.742 10.723 8.116 1.00 95.31 103 SER A N 1
ATOM 785 C CA . SER A 1 103 ? 7.386 11.760 8.925 1.00 95.31 103 SER A CA 1
ATOM 786 C C . SER A 1 103 ? 6.813 11.764 10.353 1.00 95.31 103 SER A C 1
ATOM 788 O O . SER A 1 103 ? 5.656 11.371 10.551 1.00 95.31 103 SER A O 1
ATOM 790 N N . PRO A 1 104 ? 7.564 12.231 11.369 1.00 95.88 104 PRO A N 1
ATOM 791 C CA . PRO A 1 104 ? 7.069 12.292 12.747 1.00 95.88 104 PRO A CA 1
ATOM 792 C C . PRO A 1 104 ? 5.718 13.013 12.870 1.00 95.88 104 PRO A C 1
ATOM 794 O O . PRO A 1 104 ? 4.806 12.525 13.534 1.00 95.88 104 PRO A O 1
ATOM 797 N N . GLN A 1 105 ? 5.554 14.119 12.143 1.00 96.12 105 GLN A N 1
ATOM 798 C CA . GLN A 1 105 ? 4.325 14.908 12.119 1.00 96.12 105 GLN A CA 1
ATOM 799 C C . GLN A 1 105 ? 3.161 14.129 11.495 1.00 96.12 105 GLN A C 1
ATOM 801 O O . GLN A 1 105 ? 2.052 14.132 12.034 1.00 96.12 105 GLN A O 1
ATOM 806 N N . ARG A 1 106 ? 3.401 13.428 10.377 1.00 95.31 106 ARG A N 1
ATOM 807 C CA . ARG A 1 106 ? 2.382 12.594 9.720 1.00 95.31 106 ARG A CA 1
ATOM 808 C C . ARG A 1 106 ? 1.995 11.392 10.570 1.00 95.31 106 ARG A C 1
ATOM 810 O O . ARG A 1 106 ? 0.814 11.071 10.652 1.00 95.31 106 ARG A O 1
ATOM 817 N N . LYS A 1 107 ? 2.951 10.779 11.266 1.00 96.56 107 LYS A N 1
ATOM 818 C CA . LYS A 1 107 ? 2.696 9.690 12.215 1.00 96.56 107 LYS A CA 1
ATOM 819 C C . LYS A 1 107 ? 1.755 10.131 13.340 1.00 96.56 107 LYS A C 1
ATOM 821 O O . LYS A 1 107 ? 0.784 9.433 13.621 1.00 96.56 107 LYS A O 1
ATOM 826 N N . GLU A 1 108 ? 2.009 11.280 13.962 1.00 96.94 108 GLU A N 1
ATOM 827 C CA . GLU A 1 108 ? 1.135 11.827 15.011 1.00 96.94 108 GLU A CA 1
ATOM 828 C C . GLU A 1 108 ? -0.254 12.196 14.474 1.00 96.94 108 GLU A C 1
ATOM 830 O O . GLU A 1 108 ? -1.264 11.961 15.140 1.00 96.94 108 GLU A O 1
ATOM 835 N N . ALA A 1 109 ? -0.321 12.761 13.265 1.00 96.62 109 ALA A N 1
ATOM 836 C CA . ALA A 1 109 ? -1.587 13.068 12.607 1.00 96.62 109 ALA A CA 1
ATOM 837 C C . ALA A 1 109 ? -2.405 11.797 12.328 1.00 96.62 109 ALA A C 1
ATOM 839 O O . ALA A 1 109 ? -3.591 11.767 12.645 1.00 96.62 109 ALA A O 1
ATOM 840 N N . LEU A 1 110 ? -1.771 10.734 11.819 1.00 97.38 110 LEU A N 1
ATOM 841 C CA . LEU A 1 110 ? -2.419 9.443 11.584 1.00 97.38 110 LEU A CA 1
ATOM 842 C C . LEU A 1 110 ? -2.942 8.831 12.888 1.00 97.38 110 LEU A C 1
ATOM 844 O O . LEU A 1 110 ? -4.055 8.317 12.920 1.00 97.38 110 LEU A O 1
ATOM 848 N N . GLN A 1 111 ? -2.166 8.895 13.973 1.00 97.00 111 GLN A N 1
ATOM 849 C CA . GLN A 1 111 ? -2.598 8.381 15.277 1.00 97.00 111 GLN A CA 1
ATOM 850 C C . GLN A 1 111 ? -3.848 9.099 15.792 1.00 97.00 111 GLN A C 1
ATOM 852 O O . GLN A 1 111 ? -4.792 8.441 16.229 1.00 97.00 111 GLN A O 1
ATOM 857 N N . ARG A 1 112 ? -3.877 10.435 15.701 1.00 97.12 112 ARG A N 1
ATOM 858 C CA . ARG A 1 112 ? -5.059 11.232 16.063 1.00 97.12 112 ARG A CA 1
ATOM 859 C C . ARG A 1 112 ? -6.256 10.884 15.183 1.00 97.12 112 ARG A C 1
ATOM 861 O O . ARG A 1 112 ? -7.326 10.596 15.707 1.00 97.12 112 ARG A O 1
ATOM 868 N N . LEU A 1 113 ? -6.048 10.812 13.870 1.00 97.69 113 LEU A N 1
ATOM 869 C CA . LEU A 1 113 ? -7.093 10.474 12.909 1.00 97.69 113 LEU A CA 1
ATOM 870 C C . LEU A 1 113 ? -7.688 9.079 13.154 1.00 97.69 113 LEU A C 1
ATOM 872 O O . LEU A 1 113 ? -8.905 8.927 13.159 1.00 97.69 113 LEU A O 1
ATOM 876 N N . ARG A 1 114 ? -6.854 8.061 13.405 1.00 97.19 114 ARG A N 1
ATOM 877 C CA . ARG A 1 114 ? -7.319 6.703 13.733 1.00 97.19 114 ARG A CA 1
ATOM 878 C C . ARG A 1 114 ? -8.154 6.683 15.013 1.00 97.19 114 ARG A C 1
ATOM 880 O O . ARG A 1 114 ? -9.172 6.001 15.045 1.00 97.19 114 ARG A O 1
ATOM 887 N N . ALA A 1 115 ? -7.754 7.433 16.041 1.00 97.12 115 ALA A N 1
ATOM 888 C CA . ALA A 1 115 ? -8.523 7.535 17.281 1.00 97.12 115 ALA A CA 1
ATOM 889 C C . ALA A 1 115 ? -9.895 8.192 17.053 1.00 97.12 115 ALA A C 1
ATOM 891 O O . ALA A 1 115 ? -10.901 7.709 17.567 1.00 97.12 115 ALA A O 1
ATOM 892 N N . GLU A 1 116 ? -9.952 9.252 16.244 1.00 96.75 116 GLU A N 1
ATOM 893 C CA . GLU A 1 116 ? -11.214 9.891 15.855 1.00 96.75 116 GLU A CA 1
ATOM 894 C C . GLU A 1 116 ? -12.110 8.938 15.053 1.00 96.75 116 GLU A C 1
ATOM 896 O O . GLU A 1 116 ? -13.293 8.815 15.361 1.00 96.75 116 GLU A O 1
ATOM 901 N N . ILE A 1 117 ? -11.558 8.227 14.064 1.00 97.31 117 ILE A N 1
ATOM 902 C CA . ILE A 1 117 ? -12.302 7.254 13.249 1.00 97.31 117 ILE A CA 1
ATOM 903 C C . ILE A 1 117 ? -12.841 6.110 14.112 1.00 97.31 117 ILE A C 1
ATOM 905 O O . ILE A 1 117 ? -13.996 5.727 13.944 1.00 97.31 117 ILE A O 1
ATOM 909 N N . GLU A 1 118 ? -12.054 5.579 15.049 1.00 97.25 118 GLU A N 1
ATOM 910 C CA . GLU A 1 118 ? -12.510 4.534 15.975 1.00 97.25 118 GLU A CA 1
ATOM 911 C C . GLU A 1 118 ? -13.723 4.988 16.792 1.00 97.25 118 GLU A C 1
ATOM 913 O O . GLU A 1 118 ? -14.692 4.241 16.901 1.00 97.25 118 GLU A O 1
ATOM 918 N N . VAL A 1 119 ? -13.718 6.224 17.301 1.00 96.88 119 VAL A N 1
ATOM 919 C CA . VAL A 1 119 ? -14.876 6.785 18.016 1.00 96.88 119 VAL A CA 1
ATOM 920 C C . VAL A 1 119 ? -16.064 6.989 17.075 1.00 96.88 119 VAL A C 1
ATOM 922 O O . VAL A 1 119 ? -17.183 6.632 17.419 1.00 96.88 119 VAL A O 1
ATOM 925 N N . LEU A 1 120 ? -15.840 7.542 15.880 1.00 96.81 120 LEU A N 1
ATOM 926 C CA . LEU A 1 120 ? -16.903 7.821 14.906 1.00 96.81 120 LEU A CA 1
ATOM 927 C C . LEU A 1 120 ? -17.573 6.562 14.347 1.00 96.81 120 LEU A C 1
ATOM 929 O O . LEU A 1 120 ? -18.700 6.641 13.865 1.00 96.81 120 LEU A O 1
ATOM 933 N N . THR A 1 121 ? -16.865 5.436 14.352 1.00 97.00 121 THR A N 1
ATOM 934 C CA . THR A 1 121 ? -17.323 4.165 13.776 1.00 97.00 121 THR A CA 1
ATOM 935 C C . THR A 1 121 ? -17.695 3.135 14.838 1.00 97.00 121 THR A C 1
ATOM 937 O O . THR A 1 121 ? -17.833 1.958 14.508 1.00 97.00 121 THR A O 1
ATOM 940 N N . ASP A 1 122 ? -17.832 3.553 16.101 1.00 97.56 122 ASP A N 1
ATOM 941 C CA . ASP A 1 122 ? -18.144 2.677 17.235 1.00 97.56 122 ASP A CA 1
ATOM 942 C C . ASP A 1 122 ? -17.219 1.443 17.302 1.00 97.56 122 ASP A C 1
ATOM 944 O O . ASP A 1 122 ? -17.650 0.300 17.474 1.00 97.56 122 ASP A O 1
ATOM 948 N N . SER A 1 123 ? -15.913 1.673 17.139 1.00 97.31 123 SER A N 1
ATOM 949 C CA . SER A 1 123 ? -14.867 0.645 17.116 1.00 97.31 123 SER A CA 1
ATOM 950 C C . SER A 1 123 ? -15.073 -0.457 16.073 1.00 97.31 123 SER A C 1
ATOM 952 O O . SER A 1 123 ? -14.796 -1.640 16.321 1.00 97.31 123 SER A O 1
ATOM 954 N N . TRP A 1 124 ? -15.537 -0.083 14.878 1.00 98.12 124 TRP A N 1
ATOM 955 C CA . TRP A 1 124 ? -15.683 -1.005 13.753 1.00 98.12 124 TRP A CA 1
ATOM 956 C C . TRP A 1 124 ? -14.374 -1.737 13.427 1.00 98.12 124 TRP A C 1
ATOM 958 O O . TRP A 1 124 ? -14.349 -2.972 13.396 1.00 98.12 124 TRP A O 1
ATOM 968 N N . LEU A 1 125 ? -13.270 -1.003 13.224 1.00 96.94 125 LEU A N 1
ATOM 969 C CA . LEU A 1 125 ? -11.971 -1.603 12.902 1.00 96.94 125 LEU A CA 1
ATOM 970 C C . LEU A 1 125 ? -11.457 -2.430 14.084 1.00 96.94 125 LEU A C 1
ATOM 972 O O . LEU A 1 125 ? -11.055 -3.578 13.888 1.00 96.94 125 LEU A O 1
ATOM 976 N N . GLY A 1 126 ? -11.541 -1.912 15.311 1.00 97.31 126 GLY A N 1
ATOM 977 C CA . GLY A 1 126 ? -11.197 -2.670 16.517 1.00 97.31 126 GLY A CA 1
ATOM 978 C C . GLY A 1 126 ? -11.942 -4.009 16.631 1.00 97.31 126 GLY A C 1
ATOM 979 O O . GLY A 1 126 ? -11.364 -5.021 17.037 1.00 97.31 126 GLY A O 1
ATOM 980 N N . THR A 1 127 ? -13.214 -4.057 16.231 1.00 98.06 127 THR A N 1
ATOM 981 C CA . THR A 1 127 ? -14.027 -5.284 16.223 1.00 98.06 127 THR A CA 1
ATOM 982 C C . THR A 1 127 ? -13.639 -6.228 15.083 1.00 98.06 127 THR A C 1
ATOM 984 O O . THR A 1 127 ? -13.490 -7.436 15.303 1.00 98.06 127 THR A O 1
ATOM 987 N N . ALA A 1 128 ? -13.405 -5.697 13.881 1.00 98.12 128 ALA A N 1
ATOM 988 C CA . ALA A 1 128 ? -12.926 -6.475 12.741 1.00 98.12 128 ALA A CA 1
ATOM 989 C C . ALA A 1 128 ? -11.562 -7.127 13.035 1.00 98.12 128 ALA A C 1
ATOM 991 O O . ALA A 1 128 ? -11.387 -8.325 12.804 1.00 98.12 128 ALA A O 1
ATOM 992 N N . LEU A 1 129 ? -10.630 -6.384 13.641 1.00 97.50 129 LEU A N 1
ATOM 993 C CA . LEU A 1 129 ? -9.299 -6.873 14.012 1.00 97.50 129 LEU A CA 1
ATOM 994 C C . LEU A 1 129 ? -9.356 -8.049 14.989 1.00 97.50 129 LEU A C 1
ATOM 996 O O . LEU A 1 129 ? -8.623 -9.018 14.809 1.00 97.50 129 LEU A O 1
ATOM 1000 N N . LYS A 1 130 ? -10.257 -8.028 15.979 1.00 98.31 130 LYS A N 1
ATOM 1001 C CA . LYS A 1 130 ? -10.454 -9.178 16.884 1.00 98.31 130 LYS A CA 1
ATOM 1002 C C . LYS A 1 130 ? -10.817 -10.447 16.108 1.00 98.31 130 LYS A C 1
ATOM 1004 O O . LYS A 1 130 ? -10.289 -11.516 16.407 1.00 98.31 130 LYS A O 1
ATOM 1009 N N . SER A 1 131 ? -11.676 -10.324 15.097 1.00 98.19 131 SER A N 1
ATOM 1010 C CA . SER A 1 131 ? -12.080 -11.449 14.245 1.00 98.19 131 SER A CA 1
ATOM 1011 C C . SER A 1 131 ? -10.927 -11.934 13.362 1.00 98.19 131 SER A C 1
ATOM 1013 O O . SER A 1 131 ? -10.657 -13.133 13.313 1.00 98.19 131 SER A O 1
ATOM 1015 N N . LEU A 1 132 ? -10.198 -11.012 12.724 1.00 98.19 132 LEU A N 1
ATOM 1016 C CA . LEU A 1 132 ? -9.040 -11.330 11.881 1.00 98.19 132 LEU A CA 1
ATOM 1017 C C . LEU A 1 132 ? -7.926 -12.029 12.674 1.00 98.19 132 LEU A C 1
ATOM 1019 O O . LEU A 1 132 ? -7.391 -13.038 12.212 1.00 98.19 132 LEU A O 1
ATOM 1023 N N . LEU A 1 133 ? -7.620 -11.543 13.881 1.00 97.81 133 LEU A N 1
ATOM 1024 C CA . LEU A 1 133 ? -6.627 -12.138 14.781 1.00 97.81 133 LEU A CA 1
ATOM 1025 C C . LEU A 1 133 ? -7.063 -13.519 15.278 1.00 97.81 133 LEU A C 1
ATOM 1027 O O . LEU A 1 133 ? -6.247 -14.442 15.343 1.00 97.81 133 LEU A O 1
ATOM 1031 N N . LEU A 1 134 ? -8.353 -13.693 15.582 1.00 98.38 134 LEU A N 1
ATOM 1032 C CA . LEU A 1 134 ? -8.898 -14.997 15.945 1.00 98.38 134 LEU A CA 1
ATOM 1033 C C . LEU A 1 134 ? -8.734 -15.997 14.796 1.00 98.38 134 LEU A C 1
ATOM 1035 O O . LEU A 1 134 ? -8.254 -17.104 15.030 1.00 98.38 134 LEU A O 1
ATOM 1039 N N . ILE A 1 135 ? -9.072 -15.613 13.562 1.00 98.31 135 ILE A N 1
ATOM 1040 C CA . ILE A 1 135 ? -8.864 -16.450 12.371 1.00 98.31 135 ILE A CA 1
ATOM 1041 C C . ILE A 1 135 ? -7.378 -16.794 12.210 1.00 98.31 135 ILE A C 1
ATOM 1043 O O . ILE A 1 135 ? -7.050 -17.971 12.075 1.00 98.31 135 ILE A O 1
ATOM 1047 N N . GLN A 1 136 ? -6.487 -15.803 12.305 1.00 97.06 136 GLN A N 1
ATOM 1048 C CA . GLN A 1 136 ? -5.036 -15.981 12.170 1.00 97.06 136 GLN A CA 1
ATOM 1049 C C . GLN A 1 136 ? -4.452 -16.957 13.205 1.00 97.06 136 GLN A C 1
ATOM 1051 O O . GLN A 1 136 ? -3.503 -17.677 12.908 1.00 97.06 136 GLN A O 1
ATOM 1056 N N . SER A 1 137 ? -5.013 -17.013 14.416 1.00 97.94 137 SER A N 1
ATOM 1057 C CA . SER A 1 137 ? -4.559 -17.940 15.463 1.00 97.94 137 SER A CA 1
ATOM 1058 C C . SER A 1 137 ? -4.920 -19.416 15.213 1.00 97.94 137 SER A C 1
ATOM 1060 O O . SER A 1 137 ? -4.395 -20.304 15.890 1.00 97.94 137 SER A O 1
ATOM 1062 N N . ARG A 1 138 ? -5.814 -19.718 14.258 1.00 98.06 138 ARG A N 1
ATOM 1063 C CA . ARG A 1 138 ? -6.298 -21.081 13.981 1.00 98.06 138 ARG A CA 1
ATOM 1064 C C . ARG A 1 138 ? -5.449 -21.748 12.898 1.00 98.06 138 ARG A C 1
ATOM 1066 O O . ARG A 1 138 ? -5.308 -21.227 11.802 1.00 98.06 138 ARG A O 1
ATOM 1073 N N . LYS A 1 139 ? -4.978 -22.974 13.162 1.00 95.94 139 LYS A N 1
ATOM 1074 C CA . LYS A 1 139 ? -4.063 -23.721 12.269 1.00 95.94 139 LYS A CA 1
ATOM 1075 C C . LYS A 1 139 ? -4.569 -23.944 10.835 1.00 95.94 139 LYS A C 1
ATOM 1077 O O . LYS A 1 139 ? -3.757 -24.032 9.928 1.00 95.94 139 LYS A O 1
ATOM 1082 N N . ASN A 1 140 ? -5.885 -24.058 10.645 1.00 96.81 140 ASN A N 1
ATOM 1083 C CA . ASN A 1 140 ? -6.502 -24.410 9.358 1.00 96.81 140 ASN A CA 1
ATOM 1084 C C . ASN A 1 140 ? -7.344 -23.260 8.786 1.00 96.81 140 ASN A C 1
ATOM 1086 O O . ASN A 1 140 ? -8.336 -23.500 8.099 1.00 96.81 140 ASN A O 1
ATOM 1090 N N . CYS A 1 141 ? -7.022 -22.016 9.137 1.00 98.06 141 CYS A N 1
ATOM 1091 C CA . CYS A 1 141 ? -7.726 -20.847 8.632 1.00 98.06 141 CYS A CA 1
ATOM 1092 C C . CYS A 1 141 ? -6.726 -19.818 8.103 1.00 98.06 141 CYS A C 1
ATOM 1094 O O . CYS A 1 141 ? -5.611 -19.706 8.604 1.00 98.06 141 CYS A O 1
ATOM 1096 N N . VAL A 1 142 ? -7.143 -19.065 7.090 1.00 98.06 142 VAL A N 1
ATOM 1097 C CA . VAL A 1 142 ? -6.338 -18.020 6.458 1.00 98.06 142 VAL A CA 1
ATOM 1098 C C . VAL A 1 142 ? -7.220 -16.806 6.194 1.00 98.06 142 VAL A C 1
ATOM 1100 O O . VAL A 1 142 ? -8.395 -16.953 5.855 1.00 98.06 142 VAL A O 1
ATOM 1103 N N . ASN A 1 143 ? -6.658 -15.613 6.368 1.00 98.19 143 ASN A N 1
ATOM 1104 C CA . ASN A 1 143 ? -7.295 -14.372 5.945 1.00 98.19 143 ASN A CA 1
ATOM 1105 C C . ASN A 1 143 ? -6.874 -14.081 4.503 1.00 98.19 143 ASN A C 1
ATOM 1107 O O . ASN A 1 143 ? -5.681 -14.018 4.213 1.00 98.19 143 ASN A O 1
ATOM 1111 N N . VAL A 1 144 ? -7.851 -13.895 3.618 1.00 98.00 144 VAL A N 1
ATOM 1112 C CA . VAL A 1 144 ? -7.638 -13.482 2.226 1.00 98.00 144 VAL A CA 1
ATOM 1113 C C . VAL A 1 144 ? -8.439 -12.209 2.000 1.00 98.00 144 VAL A C 1
ATOM 1115 O O . VAL A 1 144 ? -9.617 -12.152 2.352 1.00 98.00 144 VAL A O 1
ATOM 1118 N N . LEU A 1 145 ? -7.796 -11.190 1.435 1.00 98.25 145 LEU A N 1
ATOM 1119 C CA . LEU A 1 145 ? -8.439 -9.931 1.080 1.00 98.25 145 LEU A CA 1
ATOM 1120 C C . LEU A 1 145 ? -8.705 -9.908 -0.425 1.00 98.25 145 LEU A C 1
ATOM 1122 O O . LEU A 1 145 ? -7.793 -10.110 -1.218 1.00 98.25 145 LEU A O 1
ATOM 1126 N N . ILE A 1 146 ? -9.951 -9.629 -0.799 1.00 98.19 146 ILE A N 1
ATOM 1127 C CA . ILE A 1 146 ? -10.366 -9.359 -2.177 1.00 98.19 146 ILE A CA 1
ATOM 1128 C C . ILE A 1 146 ? -11.017 -7.979 -2.161 1.00 98.19 146 ILE A C 1
ATOM 1130 O O . ILE A 1 146 ? -11.908 -7.724 -1.351 1.00 98.19 146 ILE A O 1
ATOM 1134 N N . THR A 1 147 ? -10.554 -7.077 -3.019 1.00 98.19 147 THR A N 1
ATOM 1135 C CA . THR A 1 147 ? -11.012 -5.685 -3.068 1.00 98.19 147 THR A CA 1
ATOM 1136 C C . THR A 1 147 ? -11.104 -5.206 -4.510 1.00 98.19 147 THR A C 1
ATOM 1138 O O . THR A 1 147 ? -10.406 -5.712 -5.381 1.00 98.19 147 THR A O 1
ATOM 1141 N N . THR A 1 148 ? -11.972 -4.229 -4.761 1.00 98.00 148 THR A N 1
ATOM 1142 C CA . THR A 1 148 ? -12.078 -3.534 -6.054 1.00 98.00 148 THR A CA 1
ATOM 1143 C C . THR A 1 148 ? -11.131 -2.338 -6.158 1.00 98.00 148 THR A C 1
ATOM 1145 O O . THR A 1 148 ? -11.080 -1.689 -7.197 1.00 98.00 148 THR A O 1
ATOM 1148 N N . THR A 1 149 ? -10.425 -1.990 -5.075 1.00 97.94 149 THR A N 1
ATOM 1149 C CA . THR A 1 149 ? -9.368 -0.968 -5.122 1.00 97.94 149 THR A CA 1
ATOM 1150 C C . THR A 1 149 ? -8.162 -1.542 -5.863 1.00 97.94 149 THR A C 1
ATOM 1152 O O . THR A 1 149 ? -7.799 -2.684 -5.595 1.00 97.94 149 THR A O 1
ATOM 1155 N N . GLN A 1 150 ? -7.526 -0.740 -6.722 1.00 98.00 150 GLN A N 1
ATOM 1156 C CA . GLN A 1 150 ? -6.222 -1.066 -7.309 1.00 98.00 150 GLN A CA 1
ATOM 1157 C C . GLN A 1 150 ? -5.215 -1.513 -6.240 1.00 98.00 150 GLN A C 1
ATOM 1159 O O . GLN A 1 150 ? -5.271 -1.051 -5.091 1.00 98.00 150 GLN A O 1
ATOM 1164 N N . LEU A 1 151 ? -4.293 -2.402 -6.599 1.00 98.44 151 LEU A N 1
ATOM 1165 C CA . LEU A 1 151 ? -3.454 -3.109 -5.634 1.00 98.44 151 LEU A CA 1
ATOM 1166 C C . LEU A 1 151 ? -2.585 -2.153 -4.813 1.00 98.44 151 LEU A C 1
ATOM 1168 O O . LEU A 1 151 ? -2.542 -2.267 -3.588 1.00 98.44 151 LEU A O 1
ATOM 1172 N N . VAL A 1 152 ? -1.929 -1.180 -5.448 1.00 98.31 152 VAL A N 1
ATOM 1173 C CA . VAL A 1 152 ? -1.020 -0.256 -4.747 1.00 98.31 152 VAL A CA 1
ATOM 1174 C C . VAL A 1 152 ? -1.758 0.619 -3.712 1.00 98.31 152 VAL A C 1
ATOM 1176 O O . VAL A 1 152 ? -1.387 0.571 -2.531 1.00 98.31 152 VAL A O 1
ATOM 1179 N N . PRO A 1 153 ? -2.847 1.341 -4.052 1.00 98.38 153 PRO A N 1
ATOM 1180 C CA . PRO A 1 153 ? -3.647 2.046 -3.050 1.00 98.38 153 PRO A CA 1
ATOM 1181 C C . PRO A 1 153 ? -4.297 1.108 -2.025 1.00 98.38 153 PRO A C 1
ATOM 1183 O O . PRO A 1 153 ? -4.488 1.499 -0.873 1.00 98.38 153 PRO A O 1
ATOM 1186 N N . ALA A 1 154 ? -4.636 -0.133 -2.394 1.00 98.62 154 ALA A N 1
ATOM 1187 C CA . ALA A 1 154 ? -5.144 -1.121 -1.443 1.00 98.62 154 ALA A CA 1
ATOM 1188 C C . ALA A 1 154 ? -4.089 -1.498 -0.392 1.00 98.62 154 ALA A C 1
ATOM 1190 O O . ALA A 1 154 ? -4.408 -1.552 0.795 1.00 98.62 154 ALA A O 1
ATOM 1191 N N . LEU A 1 155 ? -2.830 -1.698 -0.788 1.00 98.56 155 LEU A N 1
ATOM 1192 C CA . LEU A 1 155 ? -1.727 -1.956 0.141 1.00 98.56 155 LEU A CA 1
ATOM 1193 C C . LEU A 1 155 ? -1.473 -0.755 1.060 1.00 98.56 155 LEU A C 1
ATOM 1195 O O . LEU A 1 155 ? -1.306 -0.943 2.265 1.00 98.56 155 LEU A O 1
ATOM 1199 N N . ALA A 1 156 ? -1.518 0.473 0.530 1.00 98.50 156 ALA A N 1
ATOM 1200 C CA . ALA A 1 156 ? -1.434 1.688 1.343 1.00 98.50 156 ALA A CA 1
ATOM 1201 C C . ALA A 1 156 ? -2.580 1.771 2.368 1.00 98.50 156 ALA A C 1
ATOM 1203 O O . ALA A 1 156 ? -2.327 2.023 3.547 1.00 98.50 156 ALA A O 1
ATOM 1204 N N . LYS A 1 157 ? -3.825 1.471 1.961 1.00 98.31 157 LYS A N 1
ATOM 1205 C CA . LYS A 1 157 ? -4.975 1.358 2.878 1.00 98.31 157 LYS A CA 1
ATOM 1206 C C . LYS A 1 157 ? -4.705 0.348 3.989 1.00 98.31 157 LYS A C 1
ATOM 1208 O O . LYS A 1 157 ? -4.883 0.681 5.153 1.00 98.31 157 LYS A O 1
ATOM 1213 N N . VAL A 1 158 ? -4.250 -0.858 3.653 1.00 98.06 158 VAL A N 1
ATOM 1214 C CA . VAL A 1 158 ? -3.989 -1.913 4.647 1.00 98.06 158 VAL A CA 1
ATOM 1215 C C . VAL A 1 158 ? -2.855 -1.533 5.604 1.00 98.06 158 VAL A C 1
ATOM 1217 O O . VAL A 1 158 ? -2.936 -1.850 6.781 1.00 98.06 158 VAL A O 1
ATOM 1220 N N . LEU A 1 159 ? -1.819 -0.821 5.151 1.00 97.88 159 LEU A N 1
ATOM 1221 C CA . LEU A 1 159 ? -0.776 -0.299 6.045 1.00 97.88 159 LEU A CA 1
ATOM 1222 C C . LEU A 1 159 ? -1.314 0.772 7.010 1.00 97.88 159 LEU A C 1
ATOM 1224 O O . LEU A 1 159 ? -0.857 0.889 8.152 1.00 97.88 159 LEU A O 1
ATOM 1228 N N . LEU A 1 160 ? -2.251 1.594 6.535 1.00 97.69 160 LEU A N 1
ATOM 1229 C CA . LEU A 1 160 ? -2.776 2.753 7.253 1.00 97.69 160 LEU A CA 1
ATOM 1230 C C . LEU A 1 160 ? -3.982 2.465 8.146 1.00 97.69 160 LEU A C 1
ATOM 1232 O O . LEU A 1 160 ? -4.307 3.342 8.952 1.00 97.69 160 LEU A O 1
ATOM 1236 N N . TYR A 1 161 ? -4.539 1.261 8.120 1.00 95.69 161 TYR A N 1
ATOM 1237 C CA . TYR A 1 161 ? -5.535 0.782 9.080 1.00 95.69 161 TYR A CA 1
ATOM 1238 C C . TYR A 1 161 ? -4.909 -0.241 10.031 1.00 95.69 161 TYR A C 1
ATOM 1240 O O . TYR A 1 161 ? -4.952 0.010 11.259 1.00 95.69 161 TYR A O 1
#

Mean predicted aligned error: 5.37 Å

Solvent-accessible surface area (backbone atoms only — not comparable to full-atom values): 9761 Å² total; per-residue (Å²): 106,74,69,55,58,50,52,56,50,52,53,51,25,50,51,46,11,49,75,70,44,48,29,83,49,35,68,77,60,65,53,96,47,78,63,77,44,50,84,52,40,86,80,69,84,60,90,85,56,58,77,94,75,66,78,78,66,33,66,87,71,85,78,97,67,99,70,96,69,72,82,85,32,72,69,51,46,23,56,52,16,49,50,38,52,48,35,49,53,51,45,72,73,23,66,91,44,45,59,80,79,41,54,74,70,54,35,53,49,49,54,52,50,52,54,51,48,36,63,76,49,77,36,48,65,66,53,50,48,55,52,53,52,54,42,61,72,38,95,91,47,77,88,79,89,85,75,91,60,60,46,52,55,42,52,27,44,62,53,73,106

Secondary structure (DSSP, 8-state):
-HHHHHHHHHHHHHHHHHHHS-HHHHGGG--SSTTTTGGG------TT--GGGS---SS-S-----SS--TTSHHHHHHHHHHHHHHHHHHHHHTT-GGGTS-HHHHHHHHHHHHHHHHHTTTHHHHHHHHHHHHHTSTT-------SS-HHHHHHHHHH-

InterPro domains:
  IPR028472 Protein phosphatase EYA [PTHR10190] (5-161)
  IPR038102 EYA domain superfamily [G3DSA:3.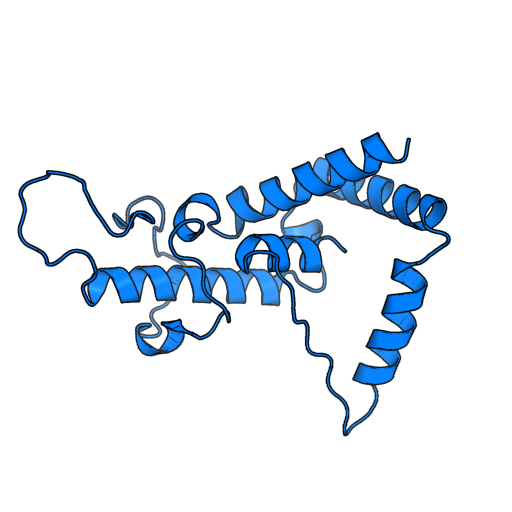40.50.12350] (1-161)

Foldseek 3Di:
DVVVLVVVLVVQLVVCLVVQQVCQQCVLPFDQDLCPLLVLEPPDDCPVPDLVPLPRHSPQDDDPDDDDDNRVDSSNSHSVNVSSVSNVVVLVVPLVPVVVVDDPVVSVVLVVSVVVVCVVVVNPVVVVVVVQVVQVPDPPGDDDDDDPDGPSSVSSSSSSD

Nearest PDB structures (foldseek):
  3hb0-assembly4_D  TM=9.822E-01  e=2.179E-12  Homo sapiens
  5zma-assembly1_B  TM=9.705E-01  e=4.126E-12  Homo sapiens
  7f8h-assembly2_A  TM=9.760E-01  e=4.840E-12  Homo sapiens
  3hb1-assembly2_B  TM=9.864E-01  e=1.403E-11  Homo sapiens
  7f8g-assembly2_A  TM=9.651E-01  e=2.656E-11  Homo sapiens

Radius of gyration: 18.4 Å; Cα contacts (8 Å, |Δi|>4): 128; chains: 1; bounding box: 40×40×50 Å

Sequence (161 aa):
VVIGSGLTMEEMIFEVADTHLFFNDLEECDQVHVEDVASDDNGQDLSNYSFSTDGFSGSGGSGHGSSVGVQGGVDWMRKLAFRYRKVREIYDKHKSNVGGLLSPQRKEALQRLRAEIEVLTDSWLGTALKSLLLIQSRKNCVNVLITTTQLVPALAKVLLY

pLDDT: mean 91.66, std 14.69, range [37.19, 98.62]